Protein AF-A0A6B3I6M0-F1 (afdb_monomer_lite)

pLDDT: mean 73.34, std 13.8, range [50.28, 95.19]

Structure (mmCIF, N/CA/C/O backbone):
data_AF-A0A6B3I6M0-F1
#
_entry.id   AF-A0A6B3I6M0-F1
#
loop_
_atom_site.group_PDB
_atom_site.id
_atom_site.type_symbol
_atom_site.label_atom_id
_atom_site.label_alt_id
_atom_site.label_comp_id
_atom_site.label_asym_id
_atom_site.label_entity_id
_atom_site.label_seq_id
_atom_site.pdbx_PDB_ins_code
_atom_site.Cartn_x
_atom_site.Cartn_y
_atom_site.Cartn_z
_atom_site.occupancy
_atom_site.B_iso_or_equiv
_atom_site.auth_seq_id
_atom_site.auth_comp_id
_atom_site.auth_asym_id
_atom_site.auth_atom_id
_atom_site.pdbx_PDB_model_num
ATOM 1 N N . LEU A 1 1 ? 4.094 8.052 -1.227 1.00 54.38 1 LEU A N 1
ATOM 2 C CA . LEU A 1 1 ? 4.435 9.252 -2.030 1.00 54.38 1 LEU A CA 1
ATOM 3 C C . LEU A 1 1 ? 5.544 8.941 -3.029 1.00 54.38 1 LEU A C 1
ATOM 5 O O . LEU A 1 1 ? 5.327 9.157 -4.212 1.00 54.38 1 LEU A O 1
ATOM 9 N N . VAL A 1 2 ? 6.677 8.380 -2.592 1.00 54.06 2 VAL A N 1
ATOM 10 C CA . VAL A 1 2 ? 7.744 7.923 -3.506 1.00 54.06 2 VAL A CA 1
ATOM 11 C C . VAL A 1 2 ? 7.310 6.663 -4.276 1.00 54.06 2 VAL A C 1
ATOM 13 O O . VAL A 1 2 ? 7.263 6.683 -5.499 1.00 54.06 2 VAL A O 1
ATOM 16 N N . ASP A 1 3 ? 6.816 5.636 -3.574 1.00 56.78 3 ASP A N 1
ATOM 17 C CA . ASP A 1 3 ? 6.340 4.381 -4.200 1.00 56.78 3 ASP A CA 1
ATOM 18 C C . ASP A 1 3 ? 5.059 4.528 -5.034 1.00 56.78 3 ASP A C 1
ATOM 20 O O . ASP A 1 3 ? 4.746 3.699 -5.878 1.00 56.78 3 ASP A O 1
ATOM 24 N N . SER A 1 4 ? 4.301 5.605 -4.825 1.00 58.06 4 SER A N 1
ATOM 25 C CA . SER A 1 4 ? 3.101 5.903 -5.614 1.00 58.06 4 SER A CA 1
ATOM 26 C C . SER A 1 4 ? 3.421 6.628 -6.928 1.00 58.06 4 SER A C 1
ATOM 28 O O . SER A 1 4 ? 2.501 7.071 -7.610 1.00 58.06 4 SER A O 1
ATOM 30 N N . GLY A 1 5 ? 4.706 6.828 -7.251 1.00 59.97 5 GLY A N 1
ATOM 31 C CA . GLY A 1 5 ? 5.151 7.584 -8.425 1.00 59.97 5 GLY A CA 1
ATOM 32 C C . GLY A 1 5 ? 4.896 9.093 -8.334 1.00 59.97 5 GLY A C 1
ATOM 33 O O . GLY A 1 5 ? 5.082 9.803 -9.315 1.00 59.97 5 GLY A O 1
ATOM 34 N N . PHE A 1 6 ? 4.477 9.603 -7.169 1.00 58.91 6 PHE A N 1
ATOM 35 C CA . PHE A 1 6 ? 4.238 11.037 -6.963 1.00 58.91 6 PHE A CA 1
ATOM 36 C C . PHE A 1 6 ? 5.533 11.816 -6.732 1.00 58.91 6 PHE A C 1
ATOM 38 O O . PHE A 1 6 ? 5.541 13.028 -6.912 1.00 58.91 6 PHE A O 1
ATOM 45 N N . VAL A 1 7 ? 6.612 11.146 -6.321 1.00 57.84 7 VAL A N 1
ATOM 46 C CA . VAL A 1 7 ? 7.912 11.765 -6.046 1.00 57.84 7 VAL A CA 1
ATOM 47 C C . VAL A 1 7 ? 9.017 10.904 -6.658 1.00 57.84 7 VAL A C 1
ATOM 49 O O . VAL A 1 7 ? 9.163 9.750 -6.263 1.00 57.84 7 VAL A O 1
ATOM 52 N N . SER A 1 8 ? 9.804 11.453 -7.584 1.00 61.00 8 SER A N 1
ATOM 53 C CA . SER A 1 8 ? 11.003 10.814 -8.151 1.00 61.00 8 SER A CA 1
ATOM 54 C C . SER A 1 8 ? 12.241 11.691 -7.944 1.00 61.00 8 SER A C 1
ATOM 56 O O . SER A 1 8 ? 12.147 12.916 -7.823 1.00 61.00 8 SER A O 1
ATOM 58 N N . ARG A 1 9 ? 13.417 11.052 -7.859 1.00 59.06 9 ARG A N 1
ATOM 59 C CA . ARG A 1 9 ? 14.706 11.745 -7.744 1.00 59.06 9 ARG A CA 1
ATOM 60 C C . ARG A 1 9 ? 15.206 12.111 -9.143 1.00 59.06 9 ARG A C 1
ATOM 62 O O . ARG A 1 9 ? 15.286 11.239 -10.004 1.00 59.06 9 ARG A O 1
ATOM 69 N N . ILE A 1 10 ? 15.575 13.374 -9.348 1.00 56.53 10 ILE A N 1
ATOM 70 C CA . ILE A 1 10 ? 16.284 13.810 -10.563 1.00 56.53 10 ILE A CA 1
ATOM 71 C C . ILE A 1 10 ? 17.718 13.254 -10.507 1.00 56.53 10 ILE A C 1
ATOM 73 O O . ILE A 1 10 ? 18.332 13.341 -9.441 1.00 56.53 10 ILE A O 1
ATOM 77 N N . PRO A 1 11 ? 18.272 12.687 -11.597 1.00 55.91 11 PRO A N 1
ATOM 78 C CA . PRO A 1 11 ? 19.672 12.263 -11.629 1.00 55.91 11 PRO A CA 1
ATOM 79 C C . PRO A 1 11 ? 20.610 13.431 -11.281 1.00 55.91 11 PRO A C 1
ATOM 81 O O . PRO A 1 11 ? 20.345 14.574 -11.652 1.00 55.91 11 PRO A O 1
ATOM 84 N N . ASP A 1 12 ? 21.714 13.137 -10.584 1.00 54.38 12 ASP A N 1
ATOM 85 C CA . ASP A 1 12 ? 22.618 14.085 -9.893 1.00 54.38 12 ASP A CA 1
ATOM 86 C C . ASP A 1 12 ? 23.286 15.175 -10.776 1.00 54.38 12 ASP A C 1
ATOM 88 O O . ASP A 1 12 ? 24.114 15.952 -10.306 1.00 54.38 12 ASP A O 1
ATOM 92 N N . ALA A 1 13 ? 22.905 15.296 -12.050 1.00 54.44 13 ALA A N 1
ATOM 93 C CA . ALA A 1 13 ? 23.325 16.355 -12.966 1.00 54.44 13 ALA A CA 1
ATOM 94 C C . ALA A 1 13 ? 22.712 17.741 -12.659 1.00 54.44 13 ALA A C 1
ATOM 96 O O . ALA A 1 13 ? 23.136 18.733 -13.247 1.00 54.44 13 ALA A O 1
ATOM 97 N N . ALA A 1 14 ? 21.720 17.836 -11.764 1.00 53.84 14 ALA A N 1
ATOM 98 C CA . ALA A 1 14 ? 20.945 19.065 -11.559 1.00 53.84 14 ALA A CA 1
ATOM 99 C C . ALA A 1 14 ? 21.462 20.021 -10.458 1.00 53.84 14 ALA A C 1
ATOM 101 O O . ALA A 1 14 ? 20.869 21.079 -10.278 1.00 53.84 14 ALA A O 1
ATOM 102 N N . MET A 1 15 ? 22.541 19.694 -9.728 1.00 51.25 15 MET A N 1
ATOM 103 C CA . MET A 1 15 ? 23.121 20.532 -8.651 1.00 51.25 15 MET A CA 1
ATOM 104 C C . MET A 1 15 ? 22.081 21.183 -7.707 1.00 51.25 15 MET A C 1
ATOM 106 O O . MET A 1 15 ? 22.104 22.393 -7.478 1.00 51.25 15 MET A O 1
ATOM 110 N N . THR A 1 16 ? 21.162 20.394 -7.138 1.00 50.28 16 THR A N 1
ATOM 111 C CA . THR A 1 16 ? 20.211 20.876 -6.115 1.00 50.28 16 THR A CA 1
ATOM 112 C C . THR A 1 16 ? 20.283 20.012 -4.857 1.00 50.28 16 THR A C 1
ATOM 114 O O . THR A 1 16 ? 20.549 18.814 -4.923 1.00 50.28 16 THR A O 1
ATOM 117 N N . THR A 1 17 ? 20.075 20.616 -3.685 1.00 50.72 17 THR A N 1
ATOM 118 C CA . THR A 1 17 ? 20.264 19.960 -2.378 1.00 50.72 17 THR A CA 1
ATOM 119 C C . THR A 1 17 ? 19.095 19.064 -1.952 1.00 50.72 17 THR A C 1
ATOM 121 O O . THR A 1 17 ? 19.224 18.334 -0.973 1.00 50.72 17 THR A O 1
ATOM 124 N N . VAL A 1 18 ? 17.978 19.073 -2.691 1.00 52.53 18 VAL A N 1
ATOM 125 C CA . VAL A 1 18 ? 16.792 18.222 -2.472 1.00 52.53 18 VAL A CA 1
ATOM 126 C C . VAL A 1 18 ? 16.005 18.057 -3.789 1.00 52.53 18 VAL A C 1
ATOM 128 O O . VAL A 1 18 ? 14.996 18.735 -3.993 1.00 52.53 18 VAL A O 1
ATOM 131 N N . PRO A 1 19 ? 16.435 17.188 -4.727 1.00 54.84 19 PRO A N 1
ATOM 132 C CA . PRO A 1 19 ? 15.776 17.058 -6.019 1.00 54.84 19 PRO A CA 1
ATOM 133 C C . PRO A 1 19 ? 14.567 16.126 -5.896 1.00 54.84 19 PRO A C 1
ATOM 135 O O . PRO A 1 19 ? 14.651 14.930 -6.176 1.00 54.84 19 PRO A O 1
ATOM 138 N N . LEU A 1 20 ? 13.445 16.673 -5.432 1.00 56.94 20 LEU A N 1
ATOM 139 C CA . LEU A 1 20 ? 12.150 15.998 -5.437 1.00 56.94 20 LEU A CA 1
ATOM 140 C C . LEU A 1 20 ? 11.321 16.565 -6.593 1.00 56.94 20 LEU A C 1
ATOM 142 O O . LEU A 1 20 ? 10.959 17.741 -6.573 1.00 56.94 20 LEU A O 1
ATOM 146 N N . GLN A 1 21 ? 11.032 15.740 -7.599 1.00 57.09 21 GLN A N 1
ATOM 147 C CA . GLN A 1 21 ? 10.155 16.093 -8.718 1.00 57.09 21 GLN A CA 1
ATOM 148 C C . GLN A 1 21 ? 8.809 15.374 -8.590 1.00 57.09 21 GLN A C 1
ATOM 150 O O . GLN A 1 21 ? 8.740 14.263 -8.063 1.00 57.09 21 GLN A O 1
ATOM 155 N N . LEU A 1 22 ? 7.733 16.017 -9.055 1.00 55.59 22 LEU A N 1
ATOM 156 C CA . LEU A 1 22 ? 6.405 15.406 -9.134 1.00 55.59 22 LEU A CA 1
ATOM 157 C C . LEU A 1 22 ? 6.345 14.422 -10.311 1.00 55.59 22 LEU A C 1
ATOM 159 O O . LEU A 1 22 ? 6.097 14.829 -11.444 1.00 55.59 22 LEU A O 1
ATOM 163 N N . GLY A 1 23 ? 6.578 13.137 -10.044 1.00 60.38 23 GLY A N 1
ATOM 164 C CA . GLY A 1 23 ? 6.669 12.102 -11.081 1.00 60.38 23 GLY A CA 1
ATOM 165 C C . GLY A 1 23 ? 7.897 12.240 -11.993 1.00 60.38 23 GLY A C 1
ATOM 166 O O . GLY A 1 23 ? 8.618 13.236 -11.938 1.00 60.38 23 GLY A O 1
ATOM 167 N N . GLY A 1 24 ? 8.137 11.222 -12.832 1.00 60.53 24 GLY A N 1
ATOM 168 C CA . GLY A 1 24 ? 9.379 11.037 -13.604 1.00 60.53 24 GLY A CA 1
ATOM 169 C C . GLY A 1 24 ? 9.843 12.260 -14.404 1.00 60.53 2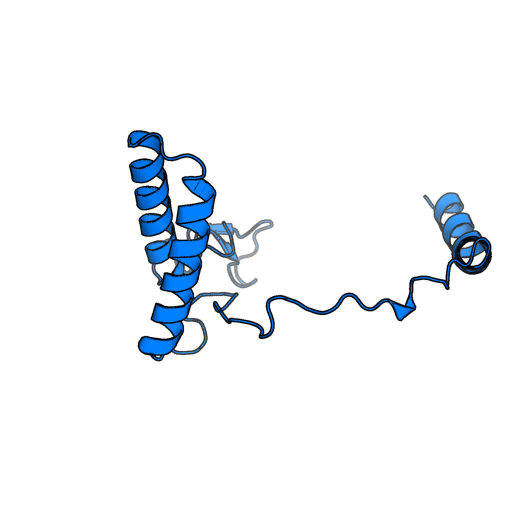4 GLY A C 1
ATOM 170 O O . GLY A 1 24 ? 11.031 12.553 -14.391 1.00 60.53 24 GLY A O 1
ATOM 171 N N . ASP A 1 25 ? 8.900 13.010 -14.988 1.00 59.97 25 ASP A N 1
ATOM 172 C CA . ASP A 1 25 ? 9.160 14.188 -15.834 1.00 59.97 25 ASP A CA 1
ATOM 173 C C . ASP A 1 25 ? 8.260 15.396 -15.481 1.00 59.97 25 ASP A C 1
ATOM 175 O O . ASP A 1 25 ? 7.937 16.232 -16.325 1.00 59.97 25 ASP A O 1
ATOM 179 N N . GLY A 1 26 ? 7.789 15.507 -14.231 1.00 54.50 26 GLY A N 1
ATOM 180 C CA . GLY A 1 26 ? 6.854 16.575 -13.826 1.00 54.50 26 GLY A CA 1
ATOM 181 C C . GLY A 1 26 ? 5.389 16.267 -14.162 1.00 54.50 26 GLY A C 1
ATOM 182 O O . GLY A 1 26 ? 4.519 17.119 -13.981 1.00 54.50 26 GLY A O 1
ATOM 183 N N . HIS A 1 27 ? 5.121 15.050 -14.642 1.00 55.69 27 HIS A N 1
ATOM 184 C CA . HIS A 1 27 ? 3.794 14.510 -14.905 1.00 55.69 27 HIS A CA 1
ATOM 185 C C . HIS A 1 27 ? 3.589 13.219 -14.105 1.00 55.69 27 HIS A C 1
ATOM 187 O O . HIS A 1 27 ? 4.487 12.386 -13.989 1.00 55.69 27 HIS A O 1
ATOM 193 N N . LEU A 1 28 ? 2.375 13.041 -13.578 1.00 60.62 28 LEU A N 1
ATOM 194 C CA . LEU A 1 28 ? 1.942 11.830 -12.878 1.00 60.62 28 LEU A CA 1
ATOM 195 C C . LEU A 1 28 ? 1.512 10.761 -13.894 1.00 60.62 28 LEU A C 1
ATOM 197 O O . LEU A 1 28 ? 0.334 10.420 -14.000 1.00 60.62 28 LEU A O 1
ATOM 201 N N . THR A 1 29 ? 2.455 10.277 -14.696 1.00 65.75 29 THR A N 1
ATOM 202 C CA . THR A 1 29 ? 2.215 9.228 -15.689 1.00 65.75 29 THR A CA 1
ATOM 203 C C . THR A 1 29 ? 2.668 7.878 -15.140 1.00 65.75 29 THR A C 1
ATOM 205 O O . THR A 1 29 ? 3.773 7.741 -14.624 1.00 65.75 29 THR A O 1
ATOM 208 N N . GLY A 1 30 ? 1.799 6.867 -15.225 1.00 77.81 30 GLY A N 1
ATOM 209 C CA . GLY A 1 30 ? 2.159 5.488 -14.890 1.00 77.81 30 GLY A CA 1
ATOM 210 C C . GLY A 1 30 ? 1.052 4.674 -14.223 1.00 77.81 30 GLY A C 1
ATOM 211 O O . GLY A 1 30 ? 0.058 5.201 -13.717 1.00 77.81 30 GLY A O 1
ATOM 212 N N . TRP A 1 31 ? 1.266 3.360 -14.197 1.00 81.62 31 TRP A N 1
ATOM 213 C CA . TRP A 1 31 ? 0.395 2.380 -13.545 1.00 81.62 31 TRP A CA 1
ATOM 214 C C . TRP A 1 31 ? 0.238 2.583 -12.025 1.00 81.62 31 TRP A C 1
ATOM 216 O O . TRP A 1 31 ? -0.898 2.476 -11.551 1.00 81.62 31 TRP A O 1
ATOM 226 N N . PRO A 1 32 ? 1.285 2.966 -11.255 1.00 82.19 32 PRO A N 1
ATOM 227 C CA . PRO A 1 32 ? 1.138 3.240 -9.822 1.00 82.19 32 PRO A CA 1
ATOM 228 C C . PRO A 1 32 ? 0.123 4.350 -9.522 1.00 82.19 32 PRO A C 1
ATOM 230 O O . PRO A 1 32 ? -0.683 4.234 -8.598 1.00 82.19 32 PRO A O 1
ATOM 233 N N . VAL A 1 33 ? 0.121 5.416 -10.331 1.00 84.19 33 VAL A N 1
ATOM 234 C CA . VAL A 1 33 ? -0.781 6.563 -10.156 1.00 84.19 33 VAL A CA 1
ATOM 235 C C . VAL A 1 33 ? -2.227 6.158 -10.436 1.00 84.19 33 VAL A C 1
ATOM 237 O O . VAL A 1 33 ? -3.122 6.520 -9.673 1.00 84.19 33 VAL A O 1
ATOM 240 N N . LEU A 1 34 ? -2.467 5.366 -11.487 1.00 87.19 34 LEU A N 1
ATOM 241 C CA . LEU A 1 34 ? -3.799 4.852 -11.819 1.00 87.19 34 LEU A CA 1
ATOM 242 C C . LEU A 1 34 ? -4.381 4.022 -10.663 1.00 87.19 34 LEU A C 1
ATOM 244 O O . LEU A 1 34 ? -5.500 4.277 -10.216 1.00 87.19 34 LEU A O 1
ATOM 248 N N . VAL A 1 35 ? -3.604 3.063 -10.148 1.00 88.56 35 VAL A N 1
ATOM 249 C CA . VAL A 1 35 ? -3.989 2.228 -8.999 1.00 88.56 35 VAL A CA 1
ATOM 250 C C . VAL A 1 35 ? -4.254 3.106 -7.772 1.00 88.56 35 VAL A C 1
ATOM 252 O O . VAL A 1 35 ? -5.263 2.932 -7.091 1.00 88.56 35 VAL A O 1
ATOM 255 N N . PHE A 1 36 ? -3.411 4.106 -7.513 1.00 87.25 36 PHE A N 1
ATOM 256 C CA . PHE A 1 36 ? -3.612 5.029 -6.39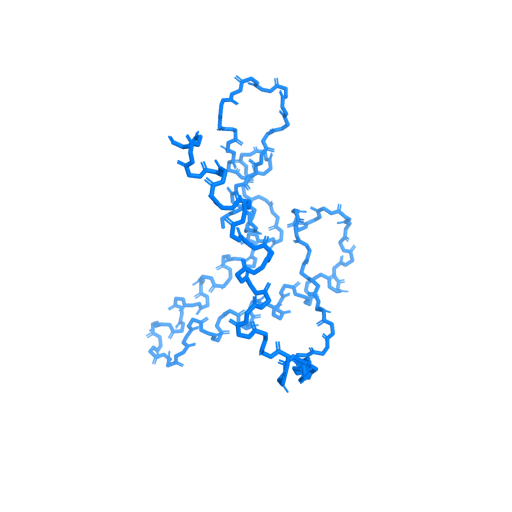8 1.00 87.25 36 PHE A CA 1
ATOM 257 C C . PHE A 1 36 ? -4.932 5.808 -6.501 1.00 87.25 36 PHE A C 1
ATOM 259 O O . PHE A 1 36 ? -5.698 5.847 -5.536 1.00 87.25 36 PHE A O 1
ATOM 266 N N . VAL A 1 37 ? -5.232 6.392 -7.665 1.00 89.94 37 VAL A N 1
ATOM 267 C CA . VAL A 1 37 ? -6.473 7.154 -7.885 1.00 89.94 37 VAL A CA 1
ATOM 268 C C . VAL A 1 37 ? -7.697 6.254 -7.719 1.00 89.94 37 VAL A C 1
ATOM 270 O O . VAL A 1 37 ? -8.641 6.627 -7.021 1.00 89.94 37 VAL A O 1
ATOM 273 N N . LEU A 1 38 ? -7.671 5.045 -8.285 1.00 92.00 38 LEU A N 1
ATOM 274 C CA . LEU A 1 38 ? -8.753 4.071 -8.122 1.00 92.00 38 LEU A CA 1
ATOM 275 C C . LEU A 1 38 ? -8.937 3.661 -6.655 1.00 92.00 38 LEU A C 1
ATOM 277 O O . LEU A 1 38 ? -10.067 3.601 -6.172 1.00 92.00 38 LEU A O 1
ATOM 281 N N . GLY A 1 39 ? -7.842 3.458 -5.920 1.00 91.81 39 GLY A N 1
ATOM 282 C CA . GLY A 1 39 ? -7.868 3.141 -4.494 1.00 91.81 39 GLY A CA 1
ATOM 283 C C . GLY A 1 39 ? -8.437 4.254 -3.634 1.00 91.81 39 GLY A C 1
ATOM 284 O O . GLY A 1 39 ? -9.266 3.999 -2.757 1.00 91.81 39 GLY A O 1
ATOM 285 N N . ALA A 1 40 ? -8.041 5.495 -3.902 1.00 91.44 40 ALA A N 1
ATOM 286 C CA . ALA A 1 40 ? -8.568 6.666 -3.216 1.00 91.44 40 ALA A CA 1
ATOM 287 C C . ALA A 1 40 ? -10.076 6.826 -3.468 1.00 91.44 40 ALA A C 1
ATOM 289 O O . ALA A 1 40 ? -10.843 7.006 -2.520 1.00 91.44 40 ALA A O 1
ATOM 290 N N . LEU A 1 41 ? -10.518 6.675 -4.722 1.00 94.06 41 LEU A N 1
ATOM 291 C CA . LEU A 1 41 ? -11.936 6.730 -5.089 1.00 94.06 41 LEU A CA 1
ATOM 292 C C . LEU A 1 41 ? -12.743 5.600 -4.443 1.00 94.06 41 LEU A C 1
ATOM 294 O O . LEU A 1 41 ? -13.824 5.849 -3.908 1.00 94.06 41 LEU A O 1
ATOM 298 N N . LEU A 1 42 ? -12.213 4.375 -4.436 1.00 93.19 42 LEU A N 1
ATOM 299 C CA . LEU A 1 42 ? -12.842 3.232 -3.778 1.00 93.19 42 LEU A CA 1
ATOM 300 C C . LEU A 1 42 ? -12.970 3.466 -2.270 1.00 93.19 42 LEU A C 1
ATOM 302 O O . LEU A 1 42 ? -14.037 3.247 -1.697 1.00 93.19 42 LEU A O 1
ATOM 306 N N . THR A 1 43 ? -11.908 3.965 -1.638 1.00 93.81 43 THR A N 1
ATOM 307 C CA . THR A 1 43 ? -11.902 4.309 -0.211 1.00 93.81 43 THR A CA 1
ATOM 308 C C . THR A 1 43 ? -12.977 5.347 0.094 1.00 93.81 43 THR A C 1
ATOM 310 O O . THR A 1 43 ? -13.786 5.151 0.999 1.00 93.81 43 THR A O 1
ATOM 313 N N . LEU A 1 44 ? -13.042 6.420 -0.698 1.00 93.69 44 LEU A N 1
ATOM 314 C CA . LEU A 1 44 ? -14.036 7.479 -0.543 1.00 93.69 44 LEU A CA 1
ATOM 315 C C . LEU A 1 44 ? -15.463 6.943 -0.730 1.00 93.69 44 LEU A C 1
ATOM 317 O O . LEU A 1 44 ? -16.335 7.214 0.095 1.00 93.69 44 LEU A O 1
ATOM 321 N N . ALA A 1 45 ? -15.696 6.110 -1.744 1.00 94.25 45 ALA A N 1
ATOM 322 C CA . ALA A 1 45 ? -16.993 5.484 -1.983 1.00 94.25 45 ALA A CA 1
ATOM 323 C C . ALA A 1 45 ? -17.429 4.551 -0.835 1.00 94.25 45 ALA A C 1
ATOM 325 O O . ALA A 1 45 ? -18.609 4.524 -0.479 1.00 94.25 45 ALA A O 1
ATOM 326 N N . LEU A 1 46 ? -16.502 3.794 -0.240 1.00 92.25 46 LEU A N 1
ATOM 327 C CA . LEU A 1 46 ? -16.779 2.907 0.897 1.00 92.25 46 LEU A CA 1
ATOM 328 C C . LEU A 1 46 ? -17.023 3.688 2.198 1.00 92.25 46 LEU A C 1
ATOM 330 O O . LEU A 1 46 ? -17.903 3.314 2.975 1.00 92.25 46 LEU A O 1
ATOM 334 N N . ILE A 1 47 ? -16.310 4.801 2.408 1.00 92.25 47 ILE A N 1
ATOM 335 C CA . ILE A 1 47 ? -16.535 5.713 3.540 1.00 92.25 47 ILE A CA 1
ATOM 336 C C . ILE A 1 47 ? -17.918 6.365 3.443 1.00 92.25 47 ILE A C 1
ATOM 338 O O . ILE A 1 47 ? -18.653 6.374 4.429 1.00 92.25 47 ILE A O 1
ATOM 342 N N . VAL A 1 48 ? -18.320 6.846 2.258 1.00 95.19 48 VAL A N 1
ATOM 343 C CA . VAL A 1 48 ? -19.665 7.416 2.032 1.00 95.19 48 VAL A CA 1
ATOM 344 C C . VAL A 1 48 ? -20.760 6.384 2.318 1.00 95.19 48 VAL A C 1
ATOM 346 O O . VAL A 1 48 ? -21.804 6.721 2.874 1.00 95.19 48 VAL A O 1
ATOM 349 N N . ARG A 1 49 ? -20.502 5.107 2.017 1.00 94.00 49 ARG A N 1
ATOM 350 C CA . ARG A 1 49 ? -21.398 3.987 2.344 1.00 94.00 49 ARG A CA 1
ATOM 351 C C . ARG A 1 49 ? -21.306 3.505 3.798 1.00 94.00 49 ARG A C 1
ATOM 353 O O . ARG A 1 49 ? -21.996 2.552 4.145 1.00 94.00 49 ARG A O 1
ATOM 360 N N . LYS A 1 50 ? -20.496 4.151 4.647 1.00 90.75 50 LYS A N 1
ATOM 361 C CA . LYS A 1 50 ? -20.278 3.801 6.063 1.00 90.75 50 LYS A CA 1
ATOM 362 C C . LYS A 1 50 ? -19.880 2.332 6.273 1.00 90.75 50 LYS A C 1
ATOM 364 O O . LYS A 1 50 ? -20.294 1.707 7.247 1.00 90.75 50 LYS A O 1
ATOM 369 N N . VAL A 1 51 ? -19.073 1.774 5.366 1.00 92.62 51 VAL A N 1
ATOM 370 C CA . VAL A 1 51 ? -18.607 0.383 5.470 1.00 92.62 51 VAL A CA 1
ATOM 371 C C . VAL A 1 51 ? -17.524 0.280 6.554 1.00 92.62 51 VAL A C 1
ATOM 373 O O . VAL A 1 51 ? -16.503 0.971 6.456 1.00 92.62 51 VAL A O 1
ATOM 376 N N . PRO A 1 52 ? -17.694 -0.573 7.582 1.00 86.94 52 PRO A N 1
ATOM 377 C CA . PRO A 1 52 ? -16.654 -0.792 8.579 1.00 86.94 52 PRO A CA 1
ATOM 378 C C . PRO A 1 52 ? -15.431 -1.430 7.910 1.00 86.94 52 PRO A C 1
ATOM 380 O O . PRO A 1 52 ? -15.547 -2.428 7.204 1.00 86.94 52 PRO A O 1
ATOM 383 N N . GLY A 1 53 ? -14.253 -0.832 8.099 1.00 90.69 53 GLY A N 1
ATOM 384 C CA . GLY A 1 53 ? -13.019 -1.305 7.464 1.00 90.69 53 GLY A CA 1
ATOM 385 C C . GLY A 1 53 ? -12.823 -0.857 6.011 1.00 90.69 53 GLY A C 1
ATOM 386 O O . GLY A 1 53 ? -12.008 -1.449 5.313 1.00 90.69 53 GLY A O 1
ATOM 387 N N . ALA A 1 54 ? -13.512 0.197 5.554 1.00 89.31 54 ALA A N 1
ATOM 388 C CA . ALA A 1 54 ? -13.387 0.755 4.199 1.00 89.31 54 ALA A CA 1
ATOM 389 C C . ALA A 1 54 ? -11.935 0.893 3.694 1.00 89.31 54 ALA A C 1
ATOM 391 O O . ALA A 1 54 ? -11.641 0.517 2.563 1.00 89.31 54 ALA A O 1
ATOM 392 N N . ILE A 1 55 ? -11.034 1.392 4.547 1.00 91.56 55 ILE A N 1
ATOM 393 C CA . ILE A 1 55 ? -9.610 1.572 4.224 1.00 91.56 55 ILE A CA 1
ATOM 394 C C . ILE A 1 55 ? -8.906 0.219 4.036 1.00 91.56 55 ILE A C 1
ATOM 396 O O . ILE A 1 55 ? -8.119 0.051 3.116 1.00 91.56 55 ILE A O 1
ATOM 400 N N . LEU A 1 56 ? -9.195 -0.771 4.885 1.00 92.50 56 LEU A N 1
ATOM 401 C CA . LEU A 1 56 ? -8.587 -2.098 4.768 1.00 92.50 56 LEU A CA 1
ATOM 402 C C . LEU A 1 56 ? -9.042 -2.799 3.483 1.00 92.50 56 LEU A C 1
ATOM 404 O O . LEU A 1 56 ? -8.229 -3.375 2.765 1.00 92.50 56 LEU A O 1
ATOM 408 N N . ILE A 1 57 ? -10.339 -2.711 3.180 1.00 92.19 57 ILE A N 1
ATOM 409 C CA . ILE A 1 57 ? -10.923 -3.296 1.970 1.00 92.19 57 ILE A CA 1
ATOM 410 C C . ILE A 1 57 ? -10.299 -2.666 0.725 1.00 92.19 57 ILE A C 1
ATOM 412 O O . ILE A 1 57 ? -9.944 -3.387 -0.205 1.00 92.19 57 ILE A O 1
ATOM 416 N N . SER A 1 58 ? -10.141 -1.340 0.699 1.00 91.94 58 SER A N 1
ATOM 417 C CA . SER A 1 58 ? -9.552 -0.663 -0.453 1.00 91.94 58 SER A CA 1
ATOM 418 C C . SER A 1 58 ? -8.076 -1.000 -0.636 1.00 91.94 58 SER A C 1
ATOM 420 O O . SER A 1 58 ? -7.666 -1.234 -1.769 1.00 91.94 58 SER A O 1
ATOM 422 N N . ILE A 1 59 ? -7.298 -1.102 0.447 1.00 90.50 59 ILE A N 1
ATOM 423 C CA . ILE A 1 59 ? -5.895 -1.529 0.380 1.00 90.50 59 ILE A CA 1
ATOM 424 C C . ILE A 1 59 ? -5.807 -2.922 -0.246 1.00 90.50 59 ILE A C 1
ATOM 426 O O . ILE A 1 59 ? -5.142 -3.078 -1.264 1.00 90.50 59 ILE A O 1
ATOM 430 N N . ILE A 1 60 ? -6.532 -3.907 0.297 1.00 92.06 60 ILE A N 1
ATOM 431 C CA . ILE A 1 60 ? -6.498 -5.289 -0.208 1.00 92.06 60 ILE A CA 1
ATOM 432 C C . ILE A 1 60 ? -6.937 -5.341 -1.675 1.00 92.06 60 ILE A C 1
ATOM 434 O O . ILE A 1 60 ? -6.259 -5.950 -2.503 1.00 92.06 60 ILE A O 1
ATOM 438 N N . ALA A 1 61 ? -8.045 -4.677 -2.014 1.00 92.88 61 ALA A N 1
ATOM 439 C CA . ALA A 1 61 ? -8.558 -4.648 -3.377 1.00 92.88 61 ALA A CA 1
ATOM 440 C C . ALA A 1 61 ? -7.538 -4.051 -4.355 1.00 92.88 61 ALA A C 1
ATOM 442 O O . ALA A 1 61 ? -7.290 -4.630 -5.412 1.00 92.88 61 ALA A O 1
ATOM 443 N N . MET A 1 62 ? -6.905 -2.930 -4.000 1.00 91.81 62 MET A N 1
ATOM 444 C CA . MET A 1 62 ? -5.935 -2.292 -4.884 1.00 91.81 62 MET A CA 1
ATOM 445 C C . MET A 1 62 ? -4.620 -3.050 -4.984 1.00 91.81 62 MET A C 1
ATOM 447 O O . MET A 1 62 ? -4.028 -3.056 -6.060 1.00 91.81 62 MET A O 1
ATOM 451 N N . THR A 1 63 ? -4.183 -3.727 -3.922 1.00 89.19 63 THR A N 1
ATOM 452 C CA . THR A 1 63 ? -3.030 -4.631 -3.985 1.00 89.19 63 THR A CA 1
ATOM 453 C C . THR A 1 63 ? -3.286 -5.764 -4.976 1.00 89.19 63 THR A C 1
ATOM 455 O O . THR A 1 63 ? -2.438 -6.031 -5.822 1.00 89.19 63 THR A O 1
ATOM 458 N N . VAL A 1 64 ? -4.471 -6.384 -4.937 1.00 89.44 64 VAL A N 1
ATOM 459 C CA . VAL A 1 64 ? -4.836 -7.441 -5.894 1.00 89.44 64 VAL A CA 1
ATOM 460 C C . VAL A 1 64 ? -4.877 -6.895 -7.319 1.00 89.44 64 VAL A C 1
ATOM 462 O O . VAL A 1 64 ? -4.297 -7.496 -8.217 1.00 89.44 64 VAL A O 1
ATOM 465 N N . VAL A 1 65 ? -5.506 -5.737 -7.533 1.00 89.38 65 VAL A N 1
ATOM 466 C CA . VAL A 1 65 ? -5.555 -5.103 -8.858 1.00 89.38 65 VAL A CA 1
ATOM 467 C C . VAL A 1 65 ? -4.150 -4.789 -9.377 1.00 89.38 65 VAL A C 1
ATOM 469 O O . VAL A 1 65 ? -3.874 -5.070 -10.537 1.00 89.38 65 VAL A O 1
ATOM 472 N N . ALA A 1 66 ? -3.254 -4.261 -8.539 1.00 87.12 66 ALA A N 1
ATOM 473 C CA . ALA A 1 66 ? -1.882 -3.952 -8.938 1.00 87.12 66 ALA A CA 1
ATOM 474 C C . ALA A 1 66 ? -1.122 -5.203 -9.403 1.00 87.12 66 ALA A C 1
ATOM 476 O O . ALA A 1 66 ? -0.529 -5.189 -10.479 1.00 87.12 66 ALA A O 1
ATOM 477 N N . VAL A 1 67 ? -1.210 -6.298 -8.642 1.00 86.56 67 VAL A N 1
ATOM 478 C CA . VAL A 1 67 ? -0.573 -7.579 -8.992 1.00 86.56 67 VAL A CA 1
ATOM 479 C C . VAL A 1 67 ? -1.180 -8.177 -10.265 1.00 86.56 67 VAL A C 1
ATOM 481 O O . VAL A 1 67 ? -0.459 -8.702 -11.106 1.00 86.56 67 VAL A O 1
ATOM 484 N N . VAL A 1 68 ? -2.501 -8.079 -10.449 1.00 86.56 68 VAL A N 1
ATOM 485 C CA . VAL A 1 68 ? -3.173 -8.570 -11.664 1.00 86.56 68 VAL A CA 1
ATOM 486 C C . VAL A 1 68 ? -2.766 -7.758 -12.892 1.00 86.56 68 VAL A C 1
ATOM 488 O O . VAL A 1 68 ? -2.515 -8.343 -13.943 1.00 86.56 68 VAL A O 1
ATOM 491 N N . ILE A 1 69 ? -2.683 -6.428 -12.776 1.00 86.00 69 ILE A N 1
ATOM 492 C CA . ILE A 1 69 ? -2.215 -5.567 -13.869 1.00 86.00 69 ILE A CA 1
ATOM 493 C C . ILE A 1 69 ? -0.793 -5.963 -14.259 1.00 86.00 69 ILE A C 1
ATOM 495 O O . ILE A 1 69 ? -0.534 -6.142 -15.443 1.00 86.00 69 ILE A O 1
ATOM 499 N N . ASP A 1 70 ? 0.098 -6.153 -13.287 1.00 84.50 70 ASP A N 1
ATOM 500 C CA . ASP A 1 70 ? 1.478 -6.557 -13.554 1.00 84.50 70 ASP A CA 1
ATOM 501 C C . ASP A 1 70 ? 1.561 -7.925 -14.253 1.00 84.50 70 ASP A C 1
ATOM 503 O O . ASP A 1 70 ? 2.206 -8.062 -15.293 1.00 84.50 70 ASP A O 1
ATOM 507 N N . ALA A 1 71 ? 0.808 -8.911 -13.755 1.00 81.88 71 ALA A N 1
ATOM 508 C CA . ALA A 1 71 ? 0.802 -10.269 -14.292 1.00 81.88 71 ALA A CA 1
ATOM 509 C C . ALA A 1 71 ? 0.193 -10.383 -15.703 1.00 81.88 71 ALA A C 1
ATOM 511 O O . ALA A 1 71 ? 0.610 -11.240 -16.482 1.00 81.88 71 ALA A O 1
ATOM 512 N N . VAL A 1 72 ? -0.808 -9.560 -16.036 1.00 81.06 72 VAL A N 1
ATOM 513 C CA . VAL A 1 72 ? -1.530 -9.634 -17.321 1.00 81.06 72 VAL A CA 1
ATOM 514 C C . VAL A 1 72 ? -0.931 -8.707 -18.376 1.00 81.06 72 VAL A C 1
ATOM 516 O O . VAL A 1 72 ? -0.922 -9.054 -19.555 1.00 81.06 72 VAL A O 1
ATOM 519 N N . ALA A 1 73 ? -0.446 -7.526 -17.986 1.00 75.56 73 ALA A N 1
ATOM 520 C CA . ALA A 1 73 ? -0.035 -6.498 -18.939 1.00 75.56 73 ALA A CA 1
ATOM 521 C C . ALA A 1 73 ? 1.388 -6.686 -19.493 1.00 75.56 73 ALA A C 1
ATOM 523 O O . ALA A 1 73 ? 1.759 -5.955 -20.409 1.00 75.56 73 ALA A O 1
ATOM 524 N N . GLY A 1 74 ? 2.169 -7.654 -18.989 1.00 66.06 74 GLY A N 1
ATOM 525 C CA . GLY A 1 74 ? 3.494 -7.987 -19.534 1.00 66.06 74 GLY A CA 1
ATOM 526 C C . GLY A 1 74 ? 4.419 -6.770 -19.609 1.00 66.06 74 GLY A C 1
ATOM 527 O O . GLY A 1 74 ? 5.029 -6.508 -20.646 1.00 66.06 74 GLY A O 1
ATOM 528 N N . LEU A 1 75 ? 4.433 -5.972 -18.541 1.00 73.19 75 LEU A N 1
ATOM 52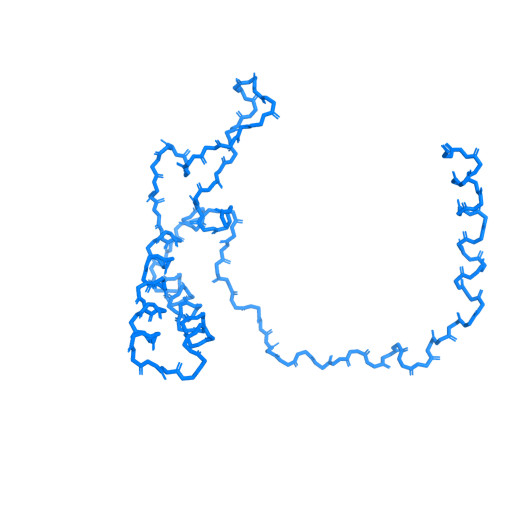9 C CA . LEU A 1 75 ? 5.043 -4.647 -18.536 1.00 73.19 75 LEU A CA 1
ATOM 530 C C . LEU A 1 75 ? 6.584 -4.723 -18.564 1.00 73.19 75 LEU A C 1
ATOM 532 O O . LEU A 1 75 ? 7.162 -5.585 -17.902 1.00 73.19 75 LEU A O 1
ATOM 536 N N . PRO A 1 76 ? 7.269 -3.823 -19.300 1.00 68.94 76 PRO A N 1
ATOM 537 C CA . PRO A 1 76 ? 8.731 -3.757 -19.309 1.00 68.94 76 PRO A CA 1
ATOM 538 C C . PRO A 1 76 ? 9.295 -3.304 -17.951 1.00 68.94 76 PRO A C 1
ATOM 540 O O . PRO A 1 76 ? 8.623 -2.607 -17.183 1.00 68.94 76 PRO A O 1
ATOM 543 N N . GLU A 1 77 ? 10.552 -3.667 -17.672 1.00 64.12 77 GLU A N 1
ATOM 544 C CA . GLU A 1 77 ? 11.255 -3.272 -16.443 1.00 64.12 77 GLU A CA 1
ATOM 545 C C . GLU A 1 77 ? 11.234 -1.741 -16.269 1.00 64.12 77 GLU A C 1
ATOM 547 O O . GLU A 1 77 ? 11.615 -0.992 -17.168 1.00 64.12 77 GLU A O 1
ATOM 552 N N . GLY A 1 78 ? 10.739 -1.272 -15.117 1.00 68.38 78 GLY A N 1
ATOM 553 C CA . GLY A 1 78 ? 10.582 0.156 -14.803 1.00 68.38 78 GLY A CA 1
ATOM 554 C C . GLY A 1 78 ? 9.168 0.729 -14.981 1.00 68.38 78 GLY A C 1
ATOM 555 O O . GLY A 1 78 ? 8.935 1.873 -14.594 1.00 68.38 78 GLY A O 1
ATOM 556 N N . ALA A 1 79 ? 8.191 -0.042 -15.476 1.00 72.94 79 ALA A N 1
ATOM 557 C CA . ALA A 1 79 ? 6.806 0.429 -15.648 1.00 72.94 79 ALA A CA 1
ATOM 558 C C . ALA A 1 79 ? 6.090 0.826 -14.337 1.00 72.94 79 ALA A C 1
ATOM 560 O O . ALA A 1 79 ? 5.168 1.647 -14.358 1.00 72.94 79 ALA A O 1
ATOM 561 N N . TRP A 1 80 ? 6.518 0.263 -13.204 1.00 73.06 80 TRP A N 1
ATOM 562 C CA . TRP A 1 80 ? 6.019 0.590 -11.861 1.00 73.06 80 TRP A CA 1
ATOM 563 C C . TRP A 1 80 ? 6.916 1.575 -11.092 1.00 73.06 80 TRP A C 1
ATOM 565 O O . TRP A 1 80 ? 6.604 1.936 -9.960 1.00 73.06 80 TRP A O 1
ATOM 575 N N . GLY A 1 81 ? 8.007 2.059 -11.694 1.00 73.06 81 GLY A N 1
ATOM 576 C CA . GLY A 1 81 ? 8.997 2.899 -11.019 1.00 73.06 81 GLY A CA 1
ATOM 577 C C . GLY A 1 81 ? 10.044 2.073 -10.266 1.00 73.06 81 GLY A C 1
ATOM 578 O O . GLY A 1 81 ? 10.641 1.167 -10.838 1.00 73.06 81 GLY A O 1
ATOM 579 N N . LEU A 1 82 ? 10.303 2.419 -8.999 1.00 66.44 82 LEU A N 1
ATOM 580 C CA . LEU A 1 82 ? 11.376 1.816 -8.188 1.00 66.44 82 LEU A CA 1
ATOM 581 C C . LEU A 1 82 ? 11.007 0.455 -7.583 1.00 66.44 82 LEU A C 1
ATOM 583 O O . LEU A 1 82 ? 11.899 -0.320 -7.243 1.00 66.44 82 LEU A O 1
ATOM 587 N N . THR A 1 83 ? 9.713 0.175 -7.413 1.00 68.56 83 THR A N 1
ATOM 588 C CA . THR A 1 83 ? 9.218 -1.033 -6.746 1.00 68.56 83 THR A CA 1
ATOM 589 C C . THR A 1 83 ? 8.109 -1.680 -7.576 1.00 68.56 83 THR A C 1
ATOM 591 O O . THR A 1 83 ? 7.089 -1.065 -7.876 1.00 68.56 83 THR A O 1
ATOM 594 N N . THR A 1 84 ? 8.317 -2.937 -7.974 1.00 79.12 84 THR A N 1
ATOM 595 C CA . THR A 1 84 ? 7.339 -3.723 -8.744 1.00 79.12 84 THR A CA 1
ATOM 596 C C . THR A 1 84 ? 6.430 -4.501 -7.786 1.00 79.12 84 THR A C 1
ATOM 598 O O . THR A 1 84 ? 6.941 -5.116 -6.843 1.00 79.12 84 THR A O 1
ATOM 601 N N . PRO A 1 85 ? 5.099 -4.506 -7.991 1.00 76.19 85 PRO A N 1
ATOM 602 C CA . PRO A 1 85 ? 4.168 -5.247 -7.146 1.00 76.19 85 PRO A CA 1
ATOM 603 C C . PRO A 1 85 ? 4.297 -6.760 -7.377 1.00 76.19 85 PRO A C 1
ATOM 605 O O . PRO A 1 85 ? 3.585 -7.348 -8.183 1.00 76.19 85 PRO A O 1
ATOM 608 N N . ALA A 1 86 ? 5.189 -7.404 -6.627 1.00 75.00 86 ALA A N 1
ATOM 609 C CA . ALA A 1 86 ? 5.343 -8.854 -6.615 1.00 75.00 86 ALA A CA 1
ATOM 610 C C . ALA A 1 86 ? 4.668 -9.468 -5.382 1.00 75.00 86 ALA A C 1
ATOM 612 O O . ALA A 1 86 ? 4.683 -8.885 -4.298 1.00 75.00 86 ALA A O 1
ATOM 613 N N . TRP A 1 87 ? 4.112 -10.672 -5.532 1.00 71.06 87 TRP A N 1
ATOM 614 C CA . TRP A 1 87 ? 3.673 -11.490 -4.402 1.00 71.06 87 TRP A CA 1
ATOM 615 C C . TRP A 1 87 ? 4.849 -12.360 -3.927 1.00 71.06 87 TRP A C 1
ATOM 617 O O . TRP A 1 87 ? 5.124 -13.389 -4.554 1.00 71.06 87 TRP A O 1
ATOM 627 N N . PRO A 1 88 ? 5.571 -11.984 -2.850 1.00 65.38 88 PRO A N 1
ATOM 628 C CA . PRO A 1 88 ? 6.483 -12.916 -2.206 1.00 65.38 88 PRO A CA 1
ATOM 629 C C . PRO A 1 88 ? 5.620 -14.047 -1.641 1.00 65.38 88 PRO A C 1
ATOM 631 O O . PRO A 1 88 ? 4.611 -13.797 -0.985 1.00 65.38 88 PRO A O 1
ATOM 634 N N . GLY A 1 89 ? 5.947 -15.294 -1.972 1.00 71.88 89 GLY A N 1
ATOM 635 C CA . GLY A 1 89 ? 5.158 -16.449 -1.550 1.00 71.88 89 GLY A CA 1
ATOM 636 C C . GLY A 1 89 ? 4.930 -16.535 -0.031 1.00 71.88 89 GLY A C 1
ATOM 637 O O . GLY A 1 89 ? 5.512 -15.807 0.759 1.00 71.88 89 GLY A O 1
ATOM 638 N N . ASN A 1 90 ? 4.082 -17.487 0.352 1.00 61.00 90 ASN A N 1
ATOM 639 C CA . ASN A 1 90 ? 3.664 -17.824 1.716 1.00 61.00 90 ASN A CA 1
ATOM 640 C C . ASN A 1 90 ? 3.279 -16.631 2.640 1.00 61.00 90 ASN A C 1
ATOM 642 O O . ASN A 1 90 ? 4.130 -16.079 3.334 1.00 61.00 90 ASN A O 1
ATOM 646 N N . PRO A 1 91 ? 1.977 -16.301 2.764 1.00 64.06 91 PRO A N 1
ATOM 647 C CA . PRO A 1 91 ? 1.489 -15.274 3.695 1.00 64.06 91 PRO A CA 1
ATOM 648 C C . PRO A 1 91 ? 1.646 -15.660 5.178 1.00 64.06 91 PRO A C 1
ATOM 650 O O . PRO A 1 91 ? 1.432 -14.828 6.057 1.00 64.06 91 PRO A O 1
ATOM 653 N N . VAL A 1 92 ? 2.000 -16.917 5.462 1.00 57.66 92 VAL A N 1
ATOM 654 C CA . VAL A 1 92 ? 2.240 -17.445 6.805 1.00 57.66 92 VAL A CA 1
ATOM 655 C C . VAL A 1 92 ? 3.650 -18.023 6.842 1.00 57.66 92 VAL A C 1
ATOM 657 O O . VAL A 1 92 ? 3.859 -19.237 6.811 1.00 57.66 92 VAL A O 1
ATOM 660 N N . SER A 1 93 ? 4.651 -17.149 6.894 1.00 63.19 93 SER A N 1
ATOM 661 C CA . SER A 1 93 ? 5.979 -17.556 7.345 1.00 63.19 93 SER A CA 1
ATOM 662 C C . SER A 1 93 ? 5.823 -18.102 8.760 1.00 63.19 93 SER A C 1
ATOM 664 O O . SER A 1 93 ? 5.427 -17.363 9.663 1.00 63.19 93 SER A O 1
ATOM 666 N N . ALA A 1 94 ? 6.066 -19.400 8.953 1.00 67.69 94 ALA A N 1
ATOM 667 C CA . ALA A 1 94 ? 6.150 -19.946 10.298 1.00 67.69 94 ALA A CA 1
ATOM 668 C C . ALA A 1 94 ? 7.214 -19.127 11.048 1.00 67.69 94 ALA A C 1
ATOM 670 O O . ALA A 1 94 ? 8.317 -18.965 10.515 1.00 67.69 94 ALA A O 1
ATOM 671 N N . PRO A 1 95 ? 6.892 -18.544 12.214 1.00 62.16 95 PRO A N 1
ATOM 672 C CA . PRO A 1 95 ? 7.888 -17.825 12.989 1.00 62.16 95 PRO A CA 1
ATOM 673 C C . PRO A 1 95 ? 9.037 -18.783 13.304 1.00 62.16 95 PRO A C 1
ATOM 675 O O . PRO A 1 95 ? 8.813 -19.926 13.709 1.00 62.16 95 PRO A O 1
ATOM 678 N N . ASP A 1 96 ? 10.265 -18.322 13.084 1.00 67.25 96 ASP A N 1
ATOM 679 C CA . ASP A 1 96 ? 11.446 -19.065 13.495 1.00 67.25 96 ASP A CA 1
ATOM 680 C C . ASP A 1 96 ? 11.506 -19.058 15.027 1.00 67.25 96 ASP A C 1
ATOM 682 O O . ASP A 1 96 ? 11.873 -18.071 15.668 1.00 67.25 96 ASP A O 1
ATOM 686 N N . PHE A 1 97 ? 11.067 -20.164 15.622 1.00 65.56 97 PHE A N 1
ATOM 687 C CA . PHE A 1 97 ? 11.089 -20.370 17.064 1.00 65.56 97 PHE A CA 1
ATOM 688 C C . PHE A 1 97 ? 12.478 -20.762 17.590 1.00 65.56 97 PHE A C 1
ATOM 690 O O . PHE A 1 97 ? 12.612 -20.994 18.789 1.00 65.56 97 PHE A O 1
ATOM 697 N N . GLY A 1 98 ? 13.521 -20.795 16.749 1.00 67.00 98 GLY A N 1
ATOM 698 C CA . GLY A 1 98 ? 14.900 -21.044 17.179 1.00 67.00 98 GLY A CA 1
ATOM 699 C C . GLY A 1 98 ? 15.427 -20.013 18.186 1.00 67.00 98 GLY A C 1
ATOM 700 O O . GLY A 1 98 ? 16.278 -20.336 19.007 1.00 67.00 98 GLY A O 1
ATOM 701 N N . LEU A 1 99 ? 14.862 -18.799 18.192 1.00 63.91 99 LEU A N 1
ATOM 702 C CA . LEU A 1 99 ? 15.204 -17.732 19.142 1.00 63.91 99 LEU A CA 1
ATOM 703 C C . LEU A 1 99 ? 14.418 -17.798 20.467 1.00 63.91 99 LEU A C 1
ATOM 705 O O . LEU A 1 99 ? 14.768 -17.100 21.423 1.00 63.91 99 LEU A O 1
ATOM 709 N N . LEU A 1 100 ? 13.369 -18.627 20.569 1.00 63.97 100 LEU A N 1
ATOM 710 C CA . LEU A 1 100 ? 12.655 -18.859 21.831 1.00 63.97 100 LEU A CA 1
ATOM 711 C C . LEU A 1 100 ? 13.487 -19.786 22.732 1.00 63.97 100 LEU A C 1
ATOM 713 O O . LEU A 1 100 ? 13.272 -20.992 22.783 1.00 63.97 100 LEU A O 1
ATOM 717 N N . GLY A 1 101 ? 14.455 -19.211 23.445 1.00 63.50 101 GLY A N 1
ATOM 718 C CA . GLY A 1 101 ? 15.344 -19.943 24.356 1.00 63.50 101 GLY A CA 1
ATOM 719 C C . GLY A 1 101 ? 16.774 -19.406 24.380 1.00 63.50 101 GLY A C 1
ATOM 720 O O . GLY A 1 101 ? 17.462 -19.547 25.387 1.00 63.50 101 GLY A O 1
ATOM 721 N N . GLU A 1 102 ? 17.194 -18.689 23.335 1.00 63.50 102 GLU A N 1
ATOM 722 C CA . GLU A 1 102 ? 18.486 -17.990 23.267 1.00 63.50 102 GLU A CA 1
ATOM 723 C C . GLU A 1 102 ? 18.443 -16.604 23.941 1.00 63.50 102 GLU A C 1
ATOM 725 O O . GLU A 1 102 ? 19.004 -15.618 23.457 1.00 63.50 102 GLU A O 1
ATOM 730 N N . VAL A 1 103 ? 17.781 -16.493 25.097 1.00 60.75 103 VAL A N 1
ATOM 731 C CA . VAL A 1 103 ? 17.806 -15.255 25.888 1.00 60.75 103 VAL A CA 1
ATOM 732 C C . VAL A 1 103 ? 19.140 -15.179 26.622 1.00 60.75 103 VAL A C 1
ATOM 734 O O . VAL A 1 103 ? 19.298 -15.632 27.755 1.00 60.75 103 VAL A O 1
ATOM 737 N N . SER A 1 104 ? 20.135 -14.591 25.965 1.00 65.44 104 SER A N 1
ATOM 738 C CA . SER A 1 104 ? 21.407 -14.288 26.605 1.00 65.44 104 SER A CA 1
ATOM 739 C C . SER A 1 104 ? 21.268 -13.042 27.485 1.00 65.44 104 SER A C 1
ATOM 741 O O . SER A 1 104 ? 21.531 -11.924 27.046 1.00 65.44 104 SER A O 1
ATOM 743 N N . LEU A 1 105 ? 20.876 -13.237 28.750 1.00 62.50 105 LEU A N 1
ATOM 744 C CA . LEU A 1 105 ? 20.736 -12.168 29.757 1.00 62.50 105 LEU A CA 1
ATOM 745 C C . LEU A 1 105 ? 22.023 -11.334 29.948 1.00 62.50 105 LEU A C 1
ATOM 747 O O . LEU A 1 105 ? 21.957 -10.180 30.360 1.00 62.50 105 LEU A O 1
ATOM 751 N N . PHE A 1 106 ? 23.186 -11.895 29.597 1.00 62.94 106 PHE A N 1
ATOM 752 C CA . PHE A 1 106 ? 24.501 -11.250 29.711 1.00 62.94 106 PHE A CA 1
ATOM 753 C C . PHE A 1 106 ? 25.262 -11.111 28.377 1.00 62.94 106 PHE A C 1
ATOM 755 O O . PHE A 1 106 ? 26.260 -10.393 28.315 1.00 62.94 106 PHE A O 1
ATOM 762 N N . GLY A 1 107 ? 24.807 -11.740 27.287 1.00 64.56 107 GLY A N 1
ATOM 763 C CA . GLY A 1 107 ? 25.487 -11.689 25.983 1.00 64.56 107 GLY A CA 1
ATOM 764 C C . GLY A 1 107 ? 25.394 -10.329 25.297 1.00 64.56 107 GLY A C 1
ATOM 765 O O . GLY A 1 107 ? 26.321 -9.938 24.586 1.00 64.56 107 GLY A O 1
ATOM 766 N N . GLY A 1 108 ? 24.321 -9.578 25.565 1.00 62.88 108 GLY A N 1
ATOM 767 C CA . GLY A 1 108 ? 24.197 -8.180 25.150 1.00 62.88 108 GLY A CA 1
ATOM 768 C C . GLY A 1 108 ? 25.228 -7.289 25.846 1.00 62.88 108 GLY A C 1
ATOM 769 O O . GLY A 1 108 ? 25.957 -6.563 25.181 1.00 62.88 108 GLY A O 1
ATOM 770 N N . PHE A 1 109 ? 25.380 -7.407 27.168 1.00 62.00 109 PHE A N 1
ATOM 771 C CA . PHE A 1 109 ? 26.320 -6.584 27.940 1.00 62.00 109 PHE A CA 1
ATOM 772 C C . PHE A 1 109 ? 27.792 -6.856 27.594 1.00 62.00 109 PHE A C 1
ATOM 774 O O . PHE A 1 109 ? 28.581 -5.914 27.542 1.00 62.00 109 PHE A O 1
ATOM 781 N N . GLY A 1 110 ? 28.155 -8.106 27.279 1.00 65.06 110 GLY A N 1
ATOM 782 C CA . GLY A 1 110 ? 29.513 -8.454 26.842 1.00 65.06 110 GLY A CA 1
ATOM 783 C C . GLY A 1 110 ? 29.892 -7.892 25.464 1.00 65.06 110 GLY A C 1
ATOM 784 O O . GLY A 1 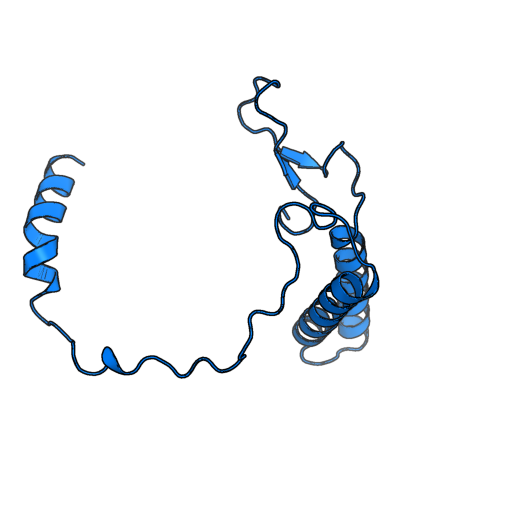110 ?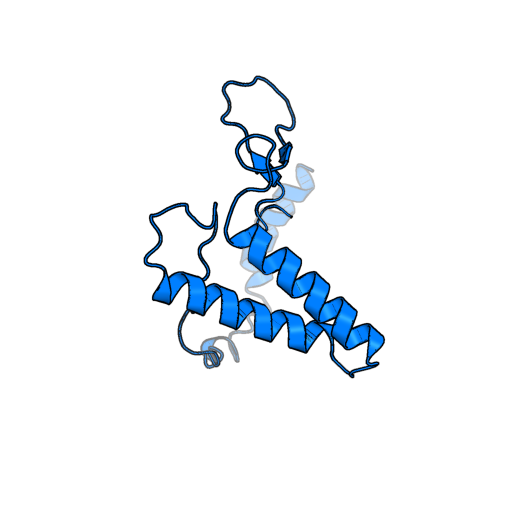 31.023 -7.451 25.277 1.00 65.06 110 GLY A O 1
ATOM 785 N N . LYS A 1 111 ? 28.955 -7.870 24.503 1.00 63.03 111 LYS A N 1
ATOM 786 C CA . LYS A 1 111 ? 29.199 -7.341 23.144 1.00 63.03 111 LYS A CA 1
ATOM 787 C C . LYS A 1 111 ? 29.030 -5.824 23.038 1.00 63.03 111 LYS A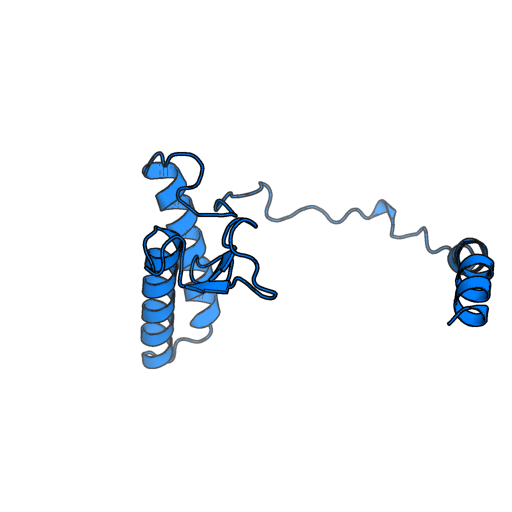 C 1
ATOM 789 O O . LYS A 1 111 ? 29.709 -5.194 22.234 1.00 63.03 111 LYS A O 1
ATOM 794 N N . VAL A 1 112 ? 28.131 -5.242 23.828 1.00 65.62 112 VAL A N 1
ATOM 795 C CA . VAL A 1 112 ? 27.725 -3.834 23.705 1.00 65.62 112 VAL A CA 1
ATOM 796 C C . VAL A 1 112 ? 28.512 -2.926 24.656 1.00 65.62 112 VAL A C 1
ATOM 798 O O . VAL A 1 112 ? 28.818 -1.795 24.292 1.00 65.62 112 VAL A O 1
ATOM 801 N N . GLY A 1 113 ? 28.918 -3.408 25.838 1.00 72.06 113 GLY A N 1
ATOM 802 C CA . GLY A 1 113 ? 29.463 -2.559 26.907 1.00 72.06 113 GLY A CA 1
ATOM 803 C C . GLY A 1 113 ? 30.683 -1.716 26.514 1.00 72.06 113 GLY A C 1
ATOM 804 O O . GLY A 1 113 ? 30.705 -0.515 26.774 1.00 72.06 113 GLY A O 1
ATOM 805 N N . VAL A 1 114 ? 31.678 -2.310 25.844 1.00 75.69 114 VAL A N 1
ATOM 806 C CA . VAL A 1 114 ? 32.899 -1.585 25.436 1.00 75.69 114 VAL A CA 1
ATOM 807 C C . VAL A 1 114 ? 32.619 -0.616 24.285 1.00 75.69 114 VAL A C 1
ATOM 809 O O . VAL A 1 114 ? 33.042 0.536 24.328 1.00 75.69 114 VAL A O 1
ATOM 812 N N . LEU A 1 115 ? 31.878 -1.066 23.271 1.00 78.56 115 LEU A N 1
ATOM 813 C CA . LEU A 1 115 ? 31.574 -0.287 22.067 1.00 78.56 115 LEU A CA 1
ATOM 814 C C . LEU A 1 115 ? 30.699 0.930 22.385 1.00 78.56 115 LEU A C 1
ATOM 816 O O . LEU A 1 115 ? 31.004 2.042 21.962 1.00 78.56 115 LEU A O 1
ATOM 820 N N . THR A 1 116 ? 29.650 0.735 23.183 1.00 76.94 116 THR A N 1
ATOM 821 C CA . THR A 1 116 ? 28.772 1.818 23.638 1.00 76.94 116 THR A CA 1
ATOM 822 C C . THR A 1 116 ? 29.486 2.761 24.602 1.00 76.94 116 THR A C 1
ATOM 824 O O . THR A 1 116 ? 29.286 3.968 24.507 1.00 76.94 116 THR A O 1
ATOM 827 N N . GLY A 1 117 ? 30.355 2.248 25.481 1.00 79.06 117 GLY A N 1
ATOM 828 C CA . GLY A 1 117 ? 31.166 3.079 26.374 1.00 79.06 117 GLY A CA 1
ATOM 829 C C . GLY A 1 117 ? 32.120 4.009 25.619 1.00 79.06 117 GLY A C 1
ATOM 830 O O . GLY A 1 117 ? 32.178 5.196 25.923 1.00 79.06 117 GLY A O 1
ATOM 831 N N . ILE A 1 118 ? 32.810 3.497 24.594 1.00 81.62 118 ILE A N 1
ATOM 832 C CA . ILE A 1 118 ? 33.649 4.320 23.710 1.00 81.62 118 ILE A CA 1
ATOM 833 C C . ILE A 1 118 ? 32.796 5.380 23.015 1.00 81.62 118 ILE A C 1
ATOM 835 O O . ILE A 1 118 ? 33.162 6.549 23.037 1.00 81.62 118 ILE A O 1
ATOM 839 N N . LEU A 1 119 ? 31.651 4.997 22.443 1.00 84.56 119 LEU A N 1
ATOM 840 C CA . LEU A 1 119 ? 30.791 5.940 21.733 1.00 84.56 119 LEU A CA 1
ATOM 841 C C . LEU A 1 119 ? 30.393 7.121 22.633 1.00 84.56 119 LEU A C 1
ATOM 843 O O . LEU A 1 119 ? 30.602 8.254 22.230 1.00 84.56 119 LEU A O 1
ATOM 847 N N . PHE A 1 120 ? 29.934 6.864 23.865 1.00 82.69 120 PHE A N 1
ATOM 848 C CA . PHE A 1 120 ? 29.553 7.900 24.841 1.00 82.69 120 PHE A CA 1
ATOM 849 C C . PHE A 1 120 ? 30.688 8.839 25.258 1.00 82.69 120 PHE A C 1
ATOM 851 O O . PHE A 1 120 ? 30.425 9.984 25.602 1.00 82.69 120 PHE A O 1
ATOM 858 N N . VAL A 1 121 ? 31.938 8.372 25.259 1.00 82.56 121 VAL A N 1
ATOM 859 C CA . VAL A 1 121 ? 33.100 9.231 25.550 1.00 82.56 121 VAL A CA 1
ATOM 860 C C . VAL A 1 121 ? 33.373 10.206 24.400 1.00 82.56 121 VAL A C 1
ATOM 862 O O . VAL A 1 121 ? 33.939 11.273 24.627 1.00 82.56 121 VAL A O 1
ATOM 865 N N . PHE A 1 122 ? 32.974 9.846 23.178 1.00 80.75 122 PHE A N 1
ATOM 866 C CA . PHE A 1 122 ? 33.198 10.632 21.966 1.00 80.75 122 PHE A CA 1
ATOM 867 C C . PHE A 1 122 ? 31.933 11.313 21.406 1.00 80.75 122 PHE A C 1
ATOM 869 O O . PHE A 1 122 ? 32.039 11.957 20.361 1.00 80.75 122 PHE A O 1
ATOM 876 N N . THR A 1 123 ? 30.766 11.194 22.058 1.00 66.75 123 THR A N 1
ATOM 877 C CA . THR A 1 123 ? 29.572 12.013 21.756 1.00 66.75 123 THR A CA 1
ATOM 878 C C . THR A 1 123 ? 29.570 13.280 22.593 1.00 66.75 123 THR A C 1
ATOM 880 O O . THR A 1 123 ? 29.341 14.365 22.023 1.00 66.75 123 THR A O 1
#

Foldseek 3Di:
DVLLQQWDADPPPPPDPDRTAGGDPNDSDADSPVLVVQLVVQLVVCVVVVPVCSNVVSVVVSLVVQQVCCVPVVDDPCRSHPDRSDDDDDPCDPPPCVCVPVPPVCPCCVVCVVVVVVVVVVD

Radius of gyration: 22.54 Å; chains: 1; bounding box: 55×42×49 Å

Sequence (123 aa):
LVDSGFVSRIPDAAMTTVPLQLGGDGHLTGWPVLVFVLGALLTLALIVRKVPGAILISIIAMTVVAVVIDAVAGLPEGAWGLTTPAWPGNPVSAPDFGLLGEVSLFGGFGKVGVLTGILFVFT

Secondary structure (DSSP, 8-state):
-TTTTS-EEPPGGG--SS-EESSTTSS--SHHHHHHHHHHHHHHHHHHTT-TTHHHHHHHHHHHHHHHHHHHHTPPTTTTTT------S-S-----GGGSS---TTHHHHHHHHHHHHHHHH-